Protein AF-A0A369KMP1-F1 (afdb_monomer_lite)

Structure (mmCIF, N/CA/C/O backbone):
data_AF-A0A369KMP1-F1
#
_entry.id   AF-A0A369KMP1-F1
#
loop_
_atom_site.group_PDB
_atom_site.id
_atom_site.type_symbol
_atom_site.label_atom_id
_atom_site.label_alt_id
_atom_site.label_comp_id
_atom_site.label_asym_id
_atom_site.label_entity_id
_atom_site.label_seq_id
_atom_site.pdbx_PDB_ins_code
_atom_site.Cartn_x
_atom_site.Cartn_y
_atom_site.Cartn_z
_atom_site.occupancy
_atom_site.B_iso_or_equiv
_atom_site.auth_seq_id
_atom_site.auth_comp_id
_atom_site.auth_asym_id
_atom_site.auth_atom_id
_atom_site.pdbx_PDB_model_num
ATOM 1 N N . MET A 1 1 ? -2.891 -3.445 -19.161 1.00 53.50 1 MET A N 1
ATOM 2 C CA . MET A 1 1 ? -3.617 -4.015 -18.004 1.00 53.50 1 MET A CA 1
ATOM 3 C C . MET A 1 1 ? -3.301 -3.099 -16.826 1.00 53.50 1 MET A C 1
ATOM 5 O O . MET A 1 1 ? -2.143 -2.736 -16.709 1.00 53.50 1 MET A O 1
ATOM 9 N N . LYS A 1 2 ? -4.278 -2.593 -16.059 1.00 73.56 2 LYS A N 1
ATOM 10 C CA . LYS A 1 2 ? -3.963 -1.735 -14.897 1.00 73.56 2 LYS A CA 1
ATOM 11 C C . LYS A 1 2 ? -3.629 -2.648 -13.722 1.00 73.56 2 LYS A C 1
ATOM 13 O O . LYS A 1 2 ? -4.502 -3.396 -13.295 1.00 73.56 2 LYS A O 1
ATOM 18 N N . HIS A 1 3 ? -2.391 -2.613 -13.246 1.00 92.62 3 HIS A N 1
ATOM 19 C CA . HIS A 1 3 ? -1.996 -3.348 -12.051 1.00 92.62 3 HIS A CA 1
ATOM 20 C C . HIS A 1 3 ? -2.383 -2.530 -10.821 1.00 92.62 3 HIS A C 1
ATOM 22 O O . HIS A 1 3 ? -1.890 -1.418 -10.629 1.00 92.62 3 HIS A O 1
ATOM 28 N N . ILE A 1 4 ? -3.326 -3.050 -10.041 1.00 95.38 4 ILE A N 1
ATOM 29 C CA . ILE A 1 4 ? -3.930 -2.363 -8.900 1.00 95.38 4 ILE A CA 1
ATOM 30 C C . ILE A 1 4 ? -3.685 -3.220 -7.670 1.00 95.38 4 ILE A C 1
ATOM 32 O O . ILE A 1 4 ? -4.101 -4.371 -7.654 1.00 95.38 4 ILE A O 1
ATOM 36 N N . ILE A 1 5 ? -3.051 -2.652 -6.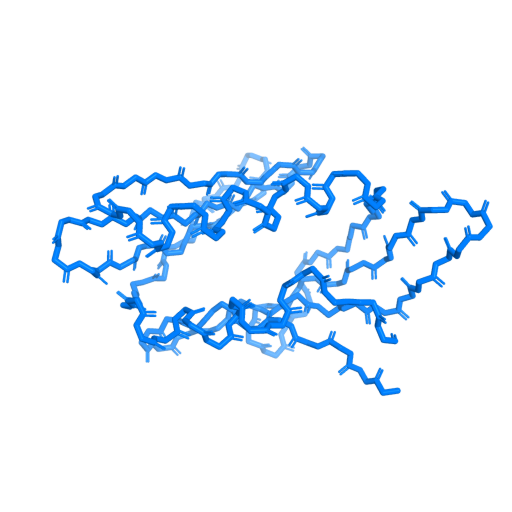650 1.00 96.81 5 ILE A N 1
ATOM 37 C CA . ILE A 1 5 ? -2.788 -3.306 -5.368 1.00 96.81 5 ILE A CA 1
ATOM 38 C C . ILE A 1 5 ? -3.729 -2.671 -4.335 1.00 96.81 5 ILE A C 1
ATOM 40 O O . ILE A 1 5 ? -3.522 -1.509 -3.969 1.00 96.81 5 ILE A O 1
ATOM 44 N N . PRO A 1 6 ? -4.796 -3.371 -3.909 1.00 96.88 6 PRO A N 1
ATOM 45 C CA . PRO A 1 6 ? -5.784 -2.821 -2.993 1.00 96.88 6 PRO A CA 1
ATOM 46 C C . PRO A 1 6 ? -5.410 -3.106 -1.536 1.00 96.88 6 PRO A C 1
ATOM 48 O O . PRO A 1 6 ? -5.339 -4.258 -1.121 1.00 96.88 6 PRO A O 1
ATOM 51 N N . PHE A 1 7 ? -5.235 -2.058 -0.737 1.00 97.50 7 PHE A N 1
ATOM 52 C CA . PHE A 1 7 ? -5.182 -2.133 0.722 1.00 97.50 7 PHE A CA 1
ATOM 53 C C . PHE A 1 7 ? -6.584 -1.842 1.265 1.00 97.50 7 PHE A C 1
ATOM 55 O O . PHE A 1 7 ? -6.988 -0.688 1.440 1.00 97.50 7 PHE A O 1
ATOM 62 N N . THR A 1 8 ? -7.354 -2.913 1.446 1.00 96.94 8 THR A N 1
ATOM 63 C CA . THR A 1 8 ? -8.784 -2.863 1.771 1.00 96.94 8 THR A CA 1
ATOM 64 C C . THR A 1 8 ? -8.988 -2.917 3.282 1.00 96.94 8 THR A C 1
ATOM 66 O O . THR A 1 8 ? -8.570 -3.875 3.927 1.00 96.94 8 THR A O 1
ATOM 69 N N . GLY A 1 9 ? -9.623 -1.899 3.852 1.00 96.25 9 GLY A N 1
ATOM 70 C CA . GLY A 1 9 ? -10.225 -1.930 5.184 1.00 96.25 9 GLY A CA 1
ATOM 71 C C . GLY A 1 9 ? -11.695 -2.342 5.139 1.00 96.25 9 GLY A C 1
ATOM 72 O O . GLY A 1 9 ? -12.231 -2.643 4.076 1.00 96.25 9 GLY A O 1
ATOM 73 N N . TYR A 1 10 ? -12.364 -2.343 6.290 1.00 95.62 10 TYR A N 1
ATOM 74 C CA . TYR A 1 10 ? -13.761 -2.786 6.378 1.00 95.62 10 TYR A CA 1
ATOM 75 C C . TYR A 1 10 ? -14.726 -1.920 5.559 1.00 95.62 10 TYR A C 1
ATOM 77 O O . TYR A 1 10 ? -15.644 -2.444 4.934 1.00 95.62 10 TYR A O 1
ATOM 85 N N . GLU A 1 11 ? -14.512 -0.605 5.552 1.00 94.81 11 GLU A N 1
ATOM 86 C CA . GLU A 1 11 ? -15.392 0.356 4.868 1.00 94.81 11 GLU A CA 1
ATOM 87 C C . GLU A 1 11 ? -14.707 1.048 3.691 1.00 94.81 11 GLU A C 1
ATOM 89 O O . GLU A 1 11 ? -15.363 1.560 2.781 1.00 94.81 11 GLU A O 1
ATOM 94 N N . GLU A 1 12 ? -13.374 1.076 3.695 1.00 95.62 12 GLU A N 1
ATOM 95 C CA . GLU A 1 12 ? -12.613 1.900 2.775 1.00 95.62 12 GLU A CA 1
ATOM 96 C C . GLU A 1 12 ? -11.440 1.182 2.126 1.00 95.62 12 GLU A C 1
ATOM 98 O O . GLU A 1 12 ? -10.934 0.191 2.636 1.00 95.62 12 GLU A O 1
ATOM 103 N N . THR A 1 13 ? -10.993 1.677 0.972 1.00 97.00 13 THR A N 1
ATOM 104 C CA . THR A 1 13 ? -9.840 1.115 0.260 1.00 97.00 13 THR A CA 1
ATOM 105 C C . THR A 1 13 ? -8.866 2.207 -0.145 1.00 97.00 13 THR A C 1
ATOM 107 O O . THR A 1 13 ? -9.249 3.218 -0.745 1.00 97.00 13 THR A O 1
ATOM 110 N N . LEU A 1 14 ? -7.591 1.957 0.146 1.00 97.69 14 LEU A N 1
ATOM 111 C CA . LEU A 1 14 ? -6.469 2.663 -0.447 1.00 97.69 14 LEU A CA 1
ATOM 112 C C . LEU A 1 14 ? -5.859 1.767 -1.528 1.00 97.69 14 LEU A C 1
ATOM 114 O O . LEU A 1 14 ? -5.419 0.662 -1.240 1.00 97.69 14 LEU A O 1
ATOM 118 N N . ALA A 1 15 ? -5.829 2.218 -2.774 1.00 97.44 15 ALA A N 1
ATOM 119 C CA . ALA A 1 15 ? -5.337 1.437 -3.900 1.00 97.44 15 ALA A CA 1
ATOM 120 C C . ALA A 1 15 ? -4.087 2.076 -4.505 1.00 97.44 15 ALA A C 1
ATOM 122 O O . ALA A 1 15 ? -4.047 3.278 -4.772 1.00 97.44 15 ALA A O 1
ATOM 123 N N . TRP A 1 16 ? -3.064 1.261 -4.745 1.00 97.31 16 TRP A N 1
ATOM 124 C CA . TRP A 1 16 ? -1.877 1.664 -5.494 1.00 97.31 16 TRP A CA 1
ATOM 125 C C . TRP A 1 16 ? -2.013 1.177 -6.928 1.00 97.31 16 TRP A C 1
ATOM 127 O O . TRP A 1 16 ? -2.115 -0.020 -7.185 1.00 97.31 16 TRP A O 1
ATOM 137 N N . HIS A 1 17 ? -2.048 2.108 -7.872 1.00 96.56 17 HIS A N 1
ATOM 138 C CA . HIS A 1 17 ? -2.163 1.817 -9.294 1.00 96.56 17 HIS A CA 1
ATOM 139 C C . HIS A 1 17 ? -0.788 1.978 -9.932 1.00 96.56 17 HIS A C 1
ATOM 141 O O . HIS A 1 17 ? -0.320 3.107 -10.075 1.00 96.56 17 HIS A O 1
ATOM 147 N N . ILE A 1 18 ? -0.151 0.881 -10.344 1.00 95.50 18 ILE A N 1
ATOM 148 C CA . ILE A 1 18 ? 1.068 0.962 -11.156 1.00 95.50 18 ILE A CA 1
ATOM 149 C C . ILE A 1 18 ? 0.645 1.369 -12.567 1.00 95.50 18 ILE A C 1
ATOM 151 O O . ILE A 1 18 ? -0.042 0.627 -13.273 1.00 95.50 18 ILE A O 1
ATOM 155 N N . THR A 1 19 ? 1.006 2.588 -12.953 1.00 94.75 19 THR A N 1
ATOM 156 C CA . THR A 1 19 ? 0.611 3.197 -14.228 1.00 94.75 19 THR A CA 1
ATOM 157 C C . THR A 1 19 ? 1.704 3.120 -15.284 1.00 94.75 19 THR A C 1
ATOM 159 O O . THR A 1 19 ? 1.392 3.172 -16.472 1.00 94.75 19 THR A O 1
ATOM 162 N N . GLU A 1 20 ? 2.963 2.956 -14.877 1.00 94.31 20 GLU A N 1
ATOM 163 C CA . GLU A 1 20 ? 4.103 2.802 -15.781 1.00 94.31 20 GLU A CA 1
ATOM 164 C C . GLU A 1 20 ? 5.190 1.939 -15.134 1.00 94.31 20 GLU A C 1
ATOM 166 O O . GLU A 1 20 ? 5.500 2.107 -13.953 1.00 94.31 20 GLU A O 1
ATOM 171 N N . VAL A 1 21 ? 5.798 1.058 -15.932 1.00 94.31 21 VAL A N 1
ATOM 172 C CA . VAL A 1 21 ? 6.972 0.256 -15.569 1.00 94.31 21 VAL A CA 1
ATOM 173 C C . VAL A 1 21 ? 8.083 0.595 -16.559 1.00 94.31 21 VAL A C 1
ATOM 175 O O . VAL A 1 21 ? 8.015 0.217 -17.729 1.00 94.31 21 VAL A O 1
ATOM 178 N N . ASN A 1 22 ? 9.108 1.318 -16.114 1.00 93.75 22 ASN A N 1
ATOM 179 C CA . ASN A 1 22 ? 10.249 1.674 -16.950 1.00 93.75 22 ASN A CA 1
ATOM 180 C C . ASN A 1 22 ? 11.443 0.778 -16.605 1.00 93.75 22 ASN A C 1
ATOM 182 O O . ASN A 1 22 ? 12.155 1.014 -15.630 1.00 93.75 22 ASN A O 1
ATOM 186 N N . GLN A 1 23 ? 11.672 -0.237 -17.441 1.00 92.31 23 GLN A N 1
ATOM 187 C CA . GLN A 1 23 ? 12.764 -1.198 -17.262 1.00 92.31 23 GLN A CA 1
ATOM 188 C C . GLN A 1 23 ? 14.150 -0.586 -17.492 1.00 92.31 23 GLN A C 1
ATOM 190 O O . GLN A 1 23 ? 15.101 -0.982 -16.828 1.00 92.31 23 GLN A O 1
ATOM 195 N N . ALA A 1 24 ? 14.275 0.389 -18.399 1.00 94.44 24 ALA A N 1
ATOM 196 C CA . ALA A 1 24 ? 15.562 1.011 -18.711 1.00 94.44 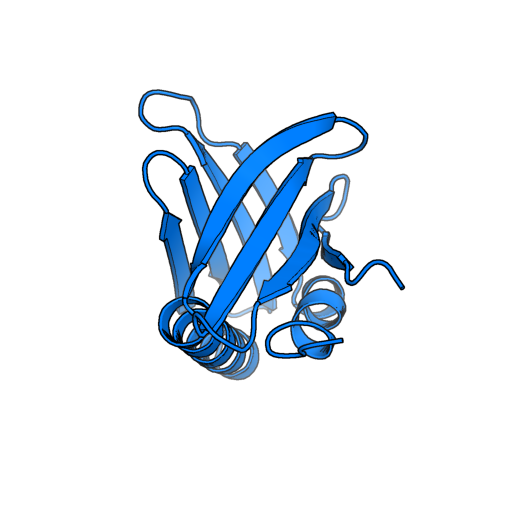24 ALA A CA 1
ATOM 197 C C . ALA A 1 24 ? 16.108 1.813 -17.522 1.00 94.44 24 ALA A C 1
ATOM 199 O O . ALA A 1 24 ? 17.315 1.855 -17.299 1.00 94.44 24 ALA A O 1
ATOM 200 N N . SER A 1 25 ? 15.212 2.437 -16.758 1.00 94.19 25 SER A N 1
ATOM 201 C CA . SER A 1 25 ? 15.557 3.210 -15.563 1.00 94.19 25 SER A CA 1
ATOM 202 C C . SER A 1 25 ? 15.278 2.467 -14.253 1.00 94.19 25 SER A C 1
ATOM 204 O O . SER A 1 25 ? 15.547 3.027 -13.198 1.00 94.19 25 SER A O 1
ATOM 206 N N . ALA A 1 26 ? 14.755 1.236 -14.310 1.00 95.00 26 ALA A N 1
ATOM 207 C CA . ALA A 1 26 ? 14.346 0.426 -13.158 1.00 95.00 26 ALA A CA 1
ATOM 208 C C . ALA A 1 26 ? 13.420 1.173 -12.175 1.00 95.00 26 ALA A C 1
ATOM 210 O O . ALA A 1 26 ? 13.632 1.151 -10.961 1.00 95.00 26 ALA A O 1
ATOM 211 N N . VAL A 1 27 ? 12.395 1.852 -12.707 1.00 95.50 27 VAL A N 1
ATOM 212 C CA . VAL A 1 27 ? 11.426 2.629 -11.914 1.00 95.50 27 VAL A CA 1
ATOM 213 C C . VAL A 1 27 ? 9.972 2.307 -12.253 1.00 95.50 27 VAL A C 1
ATOM 215 O O . VAL A 1 27 ? 9.633 1.929 -13.375 1.00 95.50 27 VAL A O 1
ATOM 218 N N . LEU A 1 28 ? 9.101 2.519 -11.271 1.00 94.94 28 LEU A N 1
ATOM 219 C CA . LEU A 1 28 ? 7.649 2.436 -11.346 1.00 94.94 28 LEU A CA 1
ATOM 220 C C . LEU A 1 28 ? 7.039 3.819 -11.165 1.00 94.94 28 LEU A C 1
ATOM 222 O O . LEU A 1 28 ? 7.472 4.568 -10.290 1.00 94.94 28 LEU A O 1
ATOM 226 N N . LYS A 1 29 ? 5.976 4.125 -11.911 1.00 95.44 29 LYS A N 1
ATOM 227 C CA . LYS A 1 29 ? 5.053 5.209 -11.549 1.00 95.44 29 LYS A CA 1
ATOM 228 C C . LYS A 1 29 ? 3.816 4.610 -10.912 1.00 95.44 29 LYS A C 1
ATOM 230 O O . LYS A 1 29 ? 3.188 3.720 -11.486 1.00 95.44 29 LYS A O 1
ATOM 235 N N . ILE A 1 30 ? 3.478 5.111 -9.732 1.00 95.88 30 ILE A N 1
ATOM 236 C CA . ILE A 1 30 ? 2.347 4.640 -8.944 1.00 95.88 30 ILE A CA 1
ATOM 237 C C . ILE A 1 30 ? 1.445 5.823 -8.623 1.00 95.88 30 ILE A C 1
ATOM 239 O O . ILE A 1 30 ? 1.898 6.846 -8.113 1.00 95.88 30 ILE A O 1
ATOM 243 N N . GLU A 1 31 ? 0.156 5.686 -8.905 1.00 97.06 31 GLU A N 1
ATOM 244 C CA . GLU A 1 31 ? -0.866 6.591 -8.391 1.00 97.06 31 GLU A CA 1
ATOM 245 C C . GLU A 1 31 ? -1.509 5.983 -7.149 1.00 97.06 31 GLU A C 1
ATOM 247 O O . GLU A 1 31 ? -1.902 4.818 -7.163 1.00 97.06 31 GLU A O 1
ATOM 252 N N . VAL A 1 32 ? -1.657 6.778 -6.093 1.00 97.19 32 VAL A N 1
ATOM 253 C CA . VAL A 1 32 ? -2.377 6.364 -4.887 1.00 97.19 32 VAL A CA 1
ATOM 254 C C . VAL A 1 32 ? -3.785 6.929 -4.952 1.00 97.19 32 VAL A C 1
ATOM 256 O O . VAL A 1 32 ? -3.985 8.142 -5.094 1.00 97.19 32 VAL A O 1
ATOM 259 N N . TRP A 1 33 ? -4.755 6.035 -4.845 1.00 97.75 33 TRP A N 1
ATOM 260 C CA . TRP A 1 33 ? -6.174 6.331 -4.884 1.00 97.75 33 TRP A CA 1
ATOM 261 C C . TRP A 1 33 ? -6.799 5.972 -3.546 1.00 97.75 33 TRP A C 1
ATOM 263 O O . TRP A 1 33 ? -6.618 4.866 -3.047 1.00 97.75 33 TRP A O 1
ATOM 273 N N . HIS A 1 34 ? -7.550 6.901 -2.970 1.00 96.56 34 HIS A N 1
ATOM 274 C CA . HIS A 1 34 ? -8.427 6.627 -1.840 1.00 96.56 34 HIS A CA 1
ATOM 275 C C . HIS A 1 34 ? -9.855 6.717 -2.356 1.00 96.56 34 HIS A C 1
ATOM 277 O O . HIS A 1 34 ? -10.284 7.771 -2.839 1.00 96.56 34 HIS A O 1
ATOM 283 N N . GLN A 1 35 ? -10.565 5.588 -2.339 1.00 93.00 35 GLN A N 1
ATOM 284 C CA . GLN A 1 35 ? -11.872 5.469 -2.988 1.00 93.00 35 GLN A CA 1
ATOM 285 C C . GLN A 1 35 ? -11.807 5.899 -4.470 1.00 93.00 35 GLN A C 1
ATOM 287 O O . GLN A 1 35 ? -10.939 5.467 -5.227 1.00 93.00 35 GLN A O 1
ATOM 292 N N . ALA A 1 36 ? -12.712 6.780 -4.898 1.00 91.94 36 ALA A N 1
ATOM 293 C CA . ALA A 1 36 ? -12.777 7.306 -6.257 1.00 91.94 36 ALA A CA 1
ATOM 294 C C . ALA A 1 36 ? -11.851 8.514 -6.508 1.00 91.94 36 ALA A C 1
ATOM 296 O O . ALA A 1 36 ? -11.937 9.135 -7.569 1.00 91.94 36 ALA A O 1
ATOM 297 N N . LYS A 1 37 ? -10.986 8.887 -5.553 1.00 96.19 37 LYS A N 1
ATOM 298 C CA . LYS A 1 37 ? -10.139 10.082 -5.644 1.00 96.19 37 LYS A CA 1
ATOM 299 C C . LYS A 1 37 ? -8.659 9.709 -5.698 1.00 96.19 37 LYS A C 1
ATOM 301 O O . LYS A 1 37 ? -8.129 9.084 -4.783 1.00 96.19 37 LYS A O 1
ATOM 306 N N . LYS A 1 38 ? -7.961 10.175 -6.738 1.00 96.69 38 LYS A N 1
ATOM 307 C CA . LYS A 1 38 ? -6.494 10.190 -6.765 1.00 96.69 38 LYS A CA 1
ATOM 308 C C . LYS A 1 38 ? -5.997 11.189 -5.726 1.00 96.69 38 LYS A C 1
ATOM 310 O O . LYS A 1 38 ? -6.327 12.372 -5.815 1.00 96.69 38 LYS A O 1
ATOM 315 N N . ILE A 1 39 ? -5.209 10.717 -4.768 1.00 95.88 39 ILE A N 1
ATOM 316 C CA . ILE A 1 39 ? -4.662 11.548 -3.690 1.00 95.88 39 ILE A CA 1
ATOM 317 C C . ILE A 1 39 ? -3.161 11.794 -3.848 1.00 95.88 39 ILE A C 1
ATOM 319 O O . ILE A 1 39 ? -2.676 12.832 -3.418 1.00 95.88 39 ILE A O 1
ATOM 323 N N . HIS A 1 40 ? -2.425 10.888 -4.499 1.00 95.94 40 HIS A N 1
ATOM 324 C CA . HIS A 1 40 ? -0.981 11.026 -4.676 1.00 95.94 40 HIS A CA 1
ATOM 325 C C . HIS A 1 40 ? -0.486 10.403 -5.981 1.00 95.94 40 HIS A C 1
ATOM 327 O O . HIS A 1 40 ? -1.165 9.588 -6.612 1.00 95.94 40 HIS A O 1
ATOM 333 N N . GLN A 1 41 ? 0.734 10.764 -6.364 1.00 96.06 41 GLN A N 1
ATOM 334 C CA . GLN A 1 41 ? 1.503 10.079 -7.389 1.00 96.06 41 GLN A CA 1
ATOM 335 C C . GLN A 1 41 ? 2.969 10.053 -6.974 1.00 96.06 41 GLN A C 1
ATOM 337 O O . GLN A 1 41 ? 3.536 11.095 -6.658 1.00 96.06 41 GLN A O 1
ATOM 342 N N . MET A 1 42 ? 3.578 8.876 -7.046 1.00 95.62 42 MET A N 1
ATOM 343 C CA . MET A 1 42 ? 4.970 8.644 -6.683 1.00 95.62 42 MET A CA 1
ATOM 344 C C . MET A 1 42 ? 5.709 7.904 -7.794 1.00 95.62 42 MET A C 1
ATOM 346 O O . MET A 1 42 ? 5.114 7.170 -8.586 1.00 95.62 42 MET A O 1
ATOM 350 N N . THR A 1 43 ? 7.019 8.127 -7.861 1.00 95.75 43 THR A N 1
ATOM 351 C CA . THR A 1 43 ? 7.934 7.345 -8.698 1.00 95.75 43 THR A CA 1
ATOM 352 C C . THR A 1 43 ? 8.886 6.608 -7.776 1.00 95.75 43 THR A C 1
ATOM 354 O O . THR A 1 43 ? 9.525 7.253 -6.948 1.00 95.75 43 THR A O 1
ATOM 357 N N . LEU A 1 44 ? 8.946 5.285 -7.900 1.00 95.12 44 LEU A N 1
ATOM 358 C CA . LEU A 1 44 ? 9.742 4.410 -7.039 1.00 95.12 44 LEU A CA 1
ATOM 359 C C . LEU A 1 44 ? 10.767 3.660 -7.869 1.00 95.12 44 LEU A C 1
ATOM 361 O O . LEU A 1 44 ? 10.452 3.231 -8.976 1.00 95.12 44 LEU A O 1
ATOM 365 N N . SER A 1 45 ? 11.959 3.445 -7.331 1.00 95.88 45 SER A N 1
ATOM 366 C CA . SER A 1 45 ? 12.859 2.431 -7.879 1.00 95.88 45 SER A CA 1
ATOM 367 C C . SER A 1 45 ? 12.304 1.021 -7.646 1.00 95.88 45 SER A C 1
ATOM 369 O O . SER A 1 45 ? 11.514 0.788 -6.725 1.00 95.88 45 SER A O 1
ATOM 371 N N . PHE A 1 46 ? 12.729 0.057 -8.468 1.00 95.50 46 PHE A N 1
ATOM 372 C CA . PHE A 1 46 ? 12.413 -1.356 -8.236 1.00 95.50 46 PHE A CA 1
ATOM 373 C C . PHE A 1 46 ? 12.923 -1.817 -6.867 1.00 95.50 46 PHE A C 1
ATOM 375 O O . PHE A 1 46 ? 12.194 -2.506 -6.169 1.00 95.50 46 PHE A O 1
ATOM 382 N N . GLU A 1 47 ? 14.103 -1.354 -6.443 1.00 95.81 47 GLU A N 1
ATOM 383 C CA . GLU A 1 47 ? 14.681 -1.676 -5.133 1.00 95.81 47 GLU A CA 1
ATOM 384 C C . GLU A 1 47 ? 13.794 -1.209 -3.968 1.00 95.81 47 GLU A C 1
ATOM 386 O O . GLU A 1 47 ? 13.521 -1.980 -3.048 1.00 95.81 47 GLU A O 1
ATOM 391 N N . GLU A 1 48 ? 13.309 0.037 -3.998 1.00 95.62 48 GLU A N 1
ATOM 392 C CA . GLU A 1 48 ? 12.423 0.561 -2.951 1.00 95.62 48 GLU A CA 1
ATOM 393 C C . GLU A 1 48 ? 11.103 -0.208 -2.882 1.00 95.62 48 GLU A C 1
ATOM 395 O O . GLU A 1 48 ? 10.613 -0.502 -1.789 1.00 95.62 48 GLU A O 1
ATOM 400 N N . TYR A 1 49 ? 10.542 -0.536 -4.047 1.00 95.75 49 TYR A N 1
ATOM 401 C CA . TYR A 1 49 ? 9.306 -1.298 -4.149 1.00 95.75 49 TYR A CA 1
ATOM 402 C C . TYR A 1 49 ? 9.476 -2.740 -3.656 1.00 95.75 49 TYR A C 1
ATOM 404 O O . TYR A 1 49 ? 8.676 -3.204 -2.844 1.00 95.75 49 TYR A O 1
ATOM 412 N N . ASP A 1 50 ? 10.540 -3.425 -4.078 1.00 96.12 50 ASP A N 1
ATOM 413 C CA . ASP A 1 50 ? 10.840 -4.803 -3.682 1.00 96.12 50 ASP A CA 1
ATOM 414 C C . ASP A 1 50 ? 11.157 -4.918 -2.194 1.00 96.12 50 ASP A C 1
ATOM 416 O O . ASP A 1 50 ? 10.698 -5.856 -1.535 1.00 96.12 50 ASP A O 1
ATOM 420 N N . ARG A 1 51 ? 11.890 -3.946 -1.633 1.00 96.38 51 ARG A N 1
ATOM 421 C CA . ARG A 1 51 ? 12.148 -3.886 -0.190 1.00 96.38 51 ARG A CA 1
ATOM 422 C C . ARG A 1 51 ? 10.837 -3.820 0.585 1.00 96.38 51 ARG A C 1
ATOM 424 O O . ARG A 1 51 ? 10.615 -4.646 1.468 1.00 96.38 51 ARG A O 1
ATOM 431 N N . PHE A 1 52 ? 9.951 -2.894 0.216 1.00 96.94 52 PHE A N 1
ATOM 432 C CA . PHE A 1 52 ? 8.645 -2.775 0.858 1.00 96.94 52 PHE A CA 1
ATOM 433 C C . PHE A 1 52 ? 7.801 -4.046 0.680 1.00 96.94 52 PHE A C 1
ATOM 435 O O . PHE A 1 52 ? 7.215 -4.533 1.644 1.00 96.94 52 PHE A O 1
ATOM 442 N N . ALA A 1 53 ? 7.771 -4.629 -0.523 1.00 96.56 53 ALA A N 1
ATOM 443 C CA . ALA A 1 53 ? 7.047 -5.870 -0.792 1.00 96.56 53 ALA A CA 1
ATOM 444 C C . ALA A 1 53 ? 7.544 -7.033 0.086 1.00 96.56 53 ALA A C 1
ATOM 446 O O . ALA A 1 53 ? 6.741 -7.815 0.602 1.00 96.56 53 ALA A O 1
ATOM 447 N N . GLY A 1 54 ? 8.861 -7.141 0.280 1.00 96.69 54 GLY A N 1
ATOM 448 C CA . GLY A 1 54 ? 9.481 -8.134 1.152 1.00 96.69 54 GLY A CA 1
ATOM 449 C C . GLY A 1 54 ? 9.141 -7.925 2.628 1.00 96.69 54 GLY A C 1
ATOM 450 O O . GLY A 1 54 ? 8.732 -8.868 3.304 1.00 96.69 54 GLY A O 1
ATOM 451 N N . GLU A 1 55 ? 9.258 -6.694 3.127 1.00 96.50 55 GLU A N 1
ATOM 452 C CA . GLU A 1 55 ? 8.903 -6.343 4.509 1.00 96.50 55 GLU A CA 1
ATOM 453 C C . GLU A 1 55 ? 7.420 -6.582 4.793 1.00 96.50 55 GLU A C 1
ATOM 455 O O . GLU A 1 55 ? 7.071 -7.194 5.804 1.00 96.50 55 GLU A O 1
ATOM 460 N N . PHE A 1 56 ? 6.552 -6.186 3.862 1.00 96.25 56 PHE A N 1
ATOM 461 C CA . PHE A 1 56 ? 5.121 -6.429 3.950 1.00 96.25 56 PHE A CA 1
ATOM 462 C C . PHE A 1 56 ? 4.811 -7.930 4.026 1.00 96.25 56 PHE A C 1
ATOM 464 O O . PHE A 1 56 ? 4.083 -8.344 4.931 1.00 96.25 56 PHE A O 1
ATOM 471 N N . ARG A 1 57 ? 5.425 -8.768 3.178 1.00 95.50 57 ARG A N 1
ATOM 472 C CA . ARG A 1 57 ? 5.286 -10.234 3.273 1.00 95.50 57 ARG A CA 1
ATOM 473 C C . ARG A 1 57 ? 5.710 -10.770 4.638 1.00 95.50 57 ARG A C 1
ATOM 475 O O . ARG A 1 57 ? 4.956 -11.515 5.258 1.00 95.50 57 ARG A O 1
ATOM 482 N N . MET A 1 58 ? 6.866 -10.344 5.145 1.00 94.62 58 MET A N 1
ATOM 483 C CA . MET A 1 58 ? 7.356 -10.802 6.448 1.00 94.62 58 MET A CA 1
ATOM 484 C C . MET A 1 58 ? 6.419 -10.428 7.599 1.00 94.62 58 MET A C 1
ATOM 486 O O . MET A 1 58 ? 6.165 -11.262 8.466 1.00 94.62 58 MET A O 1
ATOM 490 N N . VAL A 1 59 ? 5.921 -9.189 7.633 1.00 94.44 59 VAL A N 1
ATOM 491 C CA . VAL A 1 59 ? 5.020 -8.728 8.701 1.00 94.44 59 VAL A CA 1
ATOM 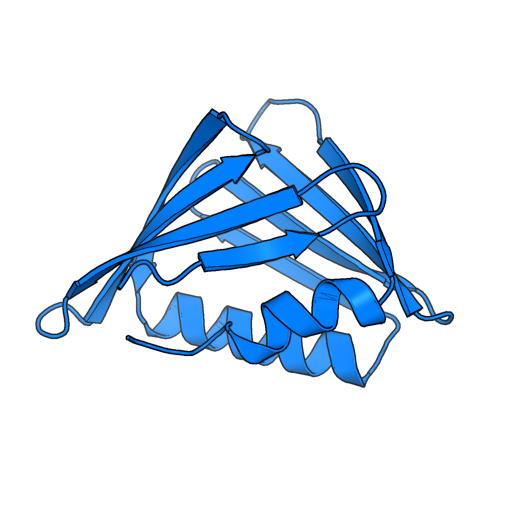492 C C . VAL A 1 59 ? 3.672 -9.439 8.616 1.00 94.44 59 VAL A C 1
ATOM 494 O O . VAL A 1 59 ? 3.158 -9.891 9.640 1.00 94.44 59 VAL A O 1
ATOM 497 N N . HIS A 1 60 ? 3.139 -9.603 7.404 1.00 92.88 60 HIS A N 1
ATOM 498 C CA . HIS A 1 60 ? 1.873 -10.289 7.176 1.00 92.88 60 HIS A CA 1
ATOM 499 C C . HIS A 1 60 ? 1.901 -11.752 7.639 1.00 92.88 60 HIS A C 1
ATOM 501 O O . HIS A 1 60 ? 0.906 -12.248 8.154 1.00 92.88 60 HIS A O 1
ATOM 507 N N . GLU A 1 61 ? 3.026 -12.451 7.482 1.00 91.19 61 GLU A N 1
ATOM 508 C CA . GLU A 1 61 ? 3.161 -13.854 7.898 1.00 91.19 61 GLU A CA 1
ATOM 509 C C . GLU A 1 61 ? 3.463 -14.028 9.396 1.00 91.19 61 GLU A C 1
ATOM 511 O O . GLU A 1 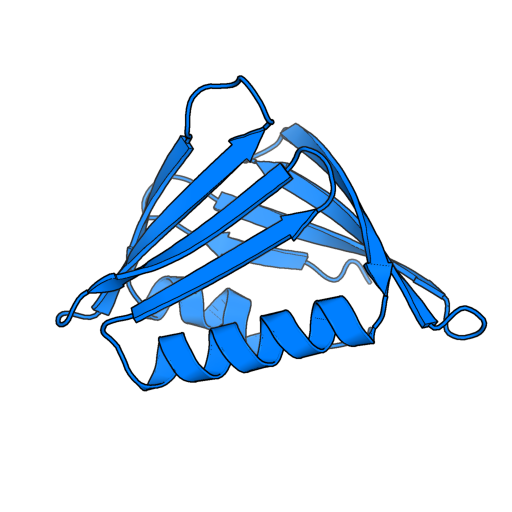61 ? 3.136 -15.068 9.967 1.00 91.19 61 GLU A O 1
ATOM 516 N N . ARG A 1 62 ? 4.116 -13.047 10.037 1.00 89.31 62 ARG A N 1
ATOM 517 C CA . ARG A 1 62 ? 4.698 -13.210 11.384 1.00 89.31 62 ARG A CA 1
ATOM 518 C C . ARG A 1 62 ? 3.944 -12.548 12.531 1.00 89.31 62 ARG A C 1
ATOM 520 O O . ARG A 1 62 ? 4.377 -12.773 13.655 1.00 89.31 62 ARG A O 1
ATOM 527 N N . PHE A 1 63 ? 2.941 -11.710 12.251 1.00 83.06 63 PHE A N 1
ATOM 528 C CA . PHE A 1 63 ? 2.221 -10.827 13.188 1.00 83.06 63 PHE A CA 1
ATOM 529 C C . PHE A 1 63 ? 2.339 -11.177 14.699 1.00 83.06 63 PHE A C 1
ATOM 531 O O . PHE A 1 63 ? 2.185 -12.330 15.108 1.00 83.06 63 PHE A O 1
ATOM 538 N N . PRO A 1 64 ? 2.576 -10.187 15.583 1.00 92.88 64 PRO A N 1
ATOM 539 C CA . PRO A 1 64 ? 2.376 -8.753 15.383 1.00 92.88 64 PRO A CA 1
ATOM 540 C C . PRO A 1 64 ? 3.603 -8.053 14.784 1.00 92.88 64 PRO A C 1
ATOM 542 O O . PRO A 1 64 ? 4.731 -8.530 14.901 1.00 92.88 64 PRO A O 1
ATOM 545 N N . GLY A 1 65 ? 3.390 -6.882 14.195 1.00 95.69 65 GLY A N 1
ATOM 546 C CA . GLY A 1 65 ? 4.457 -6.045 13.648 1.00 95.69 65 GLY A CA 1
ATOM 547 C C . GLY A 1 65 ? 3.903 -4.922 12.784 1.00 95.69 65 GLY A C 1
ATOM 548 O O . GLY A 1 65 ? 2.706 -4.885 12.517 1.00 95.69 65 GLY A O 1
ATOM 549 N N . SER A 1 66 ? 4.762 -4.017 12.325 1.00 96.81 66 SER A N 1
ATOM 550 C CA . SER A 1 66 ? 4.375 -3.028 11.323 1.00 96.81 66 SER A CA 1
ATOM 551 C C . SER A 1 66 ? 5.389 -2.934 10.196 1.00 96.81 66 SER A C 1
ATOM 553 O O . SER A 1 66 ? 6.564 -3.268 10.359 1.00 96.81 66 SER A O 1
ATOM 555 N N . VAL A 1 67 ? 4.903 -2.515 9.033 1.00 96.81 67 VAL A N 1
ATOM 556 C CA . VAL A 1 67 ? 5.729 -2.128 7.892 1.00 96.81 67 VAL A CA 1
ATOM 557 C C . VAL A 1 67 ? 5.328 -0.724 7.478 1.00 96.81 67 VAL A C 1
ATOM 559 O O . VAL A 1 67 ? 4.142 -0.436 7.307 1.00 96.81 67 VAL A O 1
ATOM 562 N N . SER A 1 68 ? 6.318 0.144 7.308 1.00 96.31 68 SER A N 1
ATOM 563 C CA . SER A 1 68 ? 6.106 1.524 6.893 1.00 96.31 68 SER A CA 1
ATOM 564 C C . S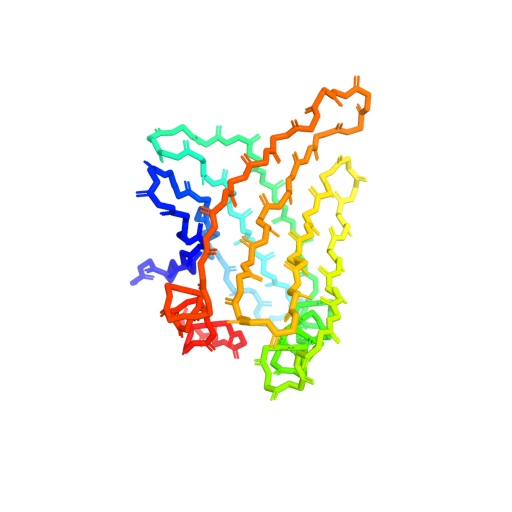ER A 1 68 ? 6.754 1.767 5.542 1.00 96.31 68 SER A C 1
ATOM 566 O O . SER A 1 68 ? 7.871 1.340 5.265 1.00 96.31 68 SER A O 1
ATOM 568 N N . PHE A 1 69 ? 6.065 2.535 4.720 1.00 96.19 69 PHE A N 1
ATOM 569 C CA . PHE A 1 69 ? 6.549 3.054 3.467 1.00 96.19 69 PHE A CA 1
ATOM 570 C C . PHE A 1 69 ? 6.511 4.577 3.509 1.00 96.19 69 PHE A C 1
ATOM 572 O O . PHE A 1 69 ? 5.505 5.183 3.881 1.00 96.19 69 PHE A O 1
ATOM 579 N N . LYS A 1 70 ? 7.612 5.208 3.107 1.00 94.25 70 LYS A N 1
ATOM 580 C CA . LYS A 1 70 ? 7.716 6.662 3.029 1.00 94.25 70 LYS A CA 1
ATOM 581 C C . LYS A 1 70 ? 8.268 7.058 1.671 1.00 94.25 70 LYS A C 1
ATOM 583 O O . LYS A 1 70 ? 9.371 6.654 1.314 1.00 94.25 70 LYS A O 1
ATOM 588 N N . ASN A 1 71 ? 7.531 7.901 0.958 1.00 92.56 71 ASN A N 1
ATOM 589 C CA . ASN A 1 71 ? 7.993 8.535 -0.268 1.00 92.56 71 ASN A CA 1
ATOM 590 C C . ASN A 1 71 ? 7.710 10.033 -0.203 1.00 92.56 71 ASN A C 1
ATOM 592 O O . ASN A 1 71 ? 6.554 10.444 -0.172 1.00 92.56 71 ASN A O 1
ATOM 596 N N . SER A 1 72 ? 8.766 10.847 -0.207 1.00 86.62 72 SER A N 1
ATOM 597 C CA . SER A 1 72 ? 8.654 12.307 -0.127 1.00 86.62 72 SER A CA 1
ATOM 598 C C . SER A 1 72 ? 7.767 12.747 1.055 1.00 86.62 72 SER A C 1
ATOM 600 O O . SER A 1 72 ? 8.164 12.592 2.214 1.00 86.62 72 SER A O 1
ATOM 602 N N . GLU A 1 73 ? 6.571 13.262 0.765 1.00 90.94 73 GLU A N 1
ATOM 603 C CA . GLU A 1 73 ? 5.584 13.741 1.735 1.00 90.94 73 GLU A CA 1
ATOM 604 C C . GLU A 1 73 ? 4.564 12.670 2.135 1.00 90.94 73 GLU A C 1
ATOM 606 O O . GLU A 1 73 ? 3.880 12.849 3.134 1.00 90.94 73 GLU A O 1
ATOM 611 N N . PHE A 1 74 ? 4.458 11.564 1.397 1.00 95.38 74 PHE A N 1
ATOM 612 C CA . PHE A 1 74 ? 3.494 10.502 1.659 1.00 95.38 74 PHE A CA 1
ATOM 613 C C . PHE A 1 74 ? 4.075 9.443 2.603 1.00 95.38 74 PHE A C 1
ATOM 615 O O . PHE A 1 74 ? 5.161 8.899 2.373 1.00 95.38 74 PHE A O 1
ATOM 622 N N . VAL A 1 75 ? 3.327 9.134 3.659 1.00 96.25 75 VAL A N 1
ATOM 623 C CA . VAL A 1 75 ? 3.617 8.056 4.609 1.00 96.25 75 VAL A CA 1
ATOM 624 C C . VAL A 1 75 ? 2.466 7.062 4.570 1.00 96.25 75 VAL A C 1
ATOM 626 O O . VAL A 1 75 ? 1.306 7.462 4.601 1.00 96.25 75 VAL A O 1
ATOM 629 N N . PHE A 1 76 ? 2.797 5.777 4.520 1.00 97.44 76 PHE A N 1
ATOM 630 C CA . PHE A 1 76 ? 1.867 4.655 4.550 1.00 97.44 76 PHE A CA 1
ATOM 631 C C . PHE A 1 76 ? 2.376 3.604 5.536 1.00 97.44 76 PHE A C 1
ATOM 633 O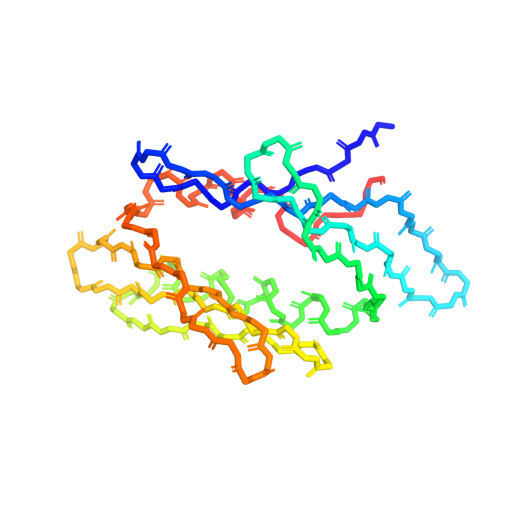 O . PHE A 1 76 ? 3.558 3.279 5.518 1.00 97.44 76 PHE A O 1
ATOM 640 N N . GLU A 1 77 ? 1.520 3.059 6.389 1.00 97.62 77 GLU A N 1
ATOM 641 C CA . GLU A 1 77 ? 1.891 2.031 7.358 1.00 97.62 77 GLU A CA 1
ATOM 642 C C . GLU A 1 77 ? 0.817 0.945 7.436 1.00 97.62 77 GLU A C 1
ATOM 644 O O . GLU A 1 77 ? -0.379 1.219 7.368 1.00 97.62 77 GLU A O 1
ATOM 649 N N . LEU A 1 78 ? 1.254 -0.303 7.574 1.00 97.69 78 LEU A N 1
ATOM 650 C CA . LEU A 1 78 ? 0.397 -1.433 7.910 1.00 97.69 78 LEU A CA 1
ATOM 651 C C . LEU A 1 78 ? 0.815 -1.947 9.280 1.00 97.69 78 LEU A C 1
ATOM 653 O O . LEU A 1 78 ? 1.951 -2.391 9.440 1.00 97.69 78 LEU A O 1
ATOM 657 N N . ILE A 1 79 ? -0.097 -1.912 10.247 1.00 97.62 79 ILE A N 1
ATOM 658 C CA . ILE A 1 79 ? 0.162 -2.307 11.635 1.00 97.62 79 ILE A CA 1
ATOM 659 C C . ILE A 1 79 ? -0.690 -3.528 11.960 1.00 97.62 79 ILE A C 1
ATOM 661 O O . ILE A 1 79 ? -1.912 -3.444 11.950 1.00 97.62 79 ILE A O 1
ATOM 665 N N . TYR A 1 80 ? -0.044 -4.649 12.260 1.00 97.00 80 TYR A N 1
ATOM 666 C CA . TYR A 1 80 ? -0.665 -5.927 12.589 1.00 97.00 80 TYR A CA 1
ATOM 667 C C . TYR A 1 80 ? -0.612 -6.170 14.090 1.00 97.00 80 TYR A C 1
ATOM 669 O O . TYR A 1 80 ? 0.463 -6.121 14.702 1.00 97.00 80 TYR A O 1
ATOM 677 N N . ASP A 1 81 ? -1.753 -6.513 14.673 1.00 95.19 81 ASP A N 1
ATOM 678 C CA . ASP A 1 81 ? -1.807 -7.011 16.040 1.00 95.19 81 ASP A CA 1
ATOM 679 C C . ASP A 1 81 ? -1.642 -8.542 16.108 1.00 95.19 81 ASP A C 1
ATOM 681 O O . ASP A 1 81 ? -1.414 -9.225 15.111 1.00 95.19 81 ASP A O 1
ATOM 685 N N . ARG A 1 82 ? -1.720 -9.104 17.320 1.00 93.56 82 ARG A N 1
ATOM 686 C CA . ARG A 1 82 ? -1.560 -10.553 17.545 1.00 93.56 82 ARG A CA 1
ATOM 687 C C . ARG A 1 82 ? -2.753 -11.390 17.077 1.00 93.56 82 ARG A C 1
ATOM 689 O O . ARG A 1 82 ? -2.634 -12.610 17.031 1.00 93.56 82 ARG A O 1
ATOM 696 N N . LEU A 1 83 ? -3.895 -10.762 16.820 1.00 93.50 83 LEU A N 1
ATOM 697 C CA . LEU A 1 83 ? -5.147 -11.411 16.437 1.00 93.50 83 LEU A CA 1
ATOM 698 C C . LEU A 1 83 ? -5.382 -11.350 14.922 1.00 93.50 83 LEU A C 1
ATOM 700 O O . LEU A 1 83 ? -6.385 -11.874 14.443 1.00 93.50 83 LEU A O 1
ATOM 704 N N . GLY A 1 84 ? -4.459 -10.741 14.174 1.00 91.56 84 GLY A N 1
ATOM 705 C CA . GLY A 1 84 ? -4.584 -10.552 12.734 1.00 91.56 84 GLY A CA 1
ATOM 706 C C . GLY A 1 84 ? -5.448 -9.348 12.359 1.00 91.56 84 GLY A C 1
ATOM 707 O O . GLY A 1 84 ? -5.808 -9.217 11.190 1.00 91.56 84 GLY A O 1
ATOM 708 N N . HIS A 1 85 ? -5.776 -8.456 13.302 1.00 96.31 85 HIS A N 1
ATOM 709 C CA . HIS A 1 85 ? -6.320 -7.147 12.955 1.00 96.31 85 HIS A CA 1
ATOM 710 C C . HIS A 1 85 ? -5.215 -6.278 12.372 1.00 96.31 85 HIS A C 1
ATOM 712 O O . HIS A 1 85 ? -4.070 -6.305 12.831 1.00 96.31 85 HIS A O 1
ATOM 718 N N . VAL A 1 86 ? -5.578 -5.495 11.360 1.00 97.44 86 VAL A N 1
ATOM 719 C CA . VAL A 1 86 ? -4.647 -4.619 10.658 1.00 97.44 86 VAL A CA 1
ATOM 720 C C . VAL A 1 86 ? -5.169 -3.194 10.692 1.00 97.44 86 VAL A C 1
ATOM 722 O O . VAL A 1 86 ? -6.335 -2.947 10.400 1.00 97.44 86 VAL A O 1
ATOM 725 N N . GLN A 1 87 ? -4.312 -2.239 11.026 1.00 97.75 87 GLN A N 1
ATOM 726 C CA . GLN A 1 87 ? -4.567 -0.824 10.779 1.00 97.75 87 GLN A CA 1
ATOM 727 C C . GLN A 1 87 ? -3.778 -0.410 9.545 1.00 97.75 87 GLN A C 1
ATOM 729 O O . GLN A 1 87 ? -2.555 -0.539 9.514 1.00 97.75 87 GLN A O 1
ATOM 734 N N . ILE A 1 88 ? -4.489 0.056 8.521 1.00 97.94 88 ILE A N 1
ATOM 735 C CA . ILE A 1 88 ? -3.884 0.709 7.366 1.00 97.94 88 ILE A CA 1
ATOM 736 C C . ILE A 1 88 ? -3.870 2.201 7.671 1.00 97.94 88 ILE A C 1
ATOM 738 O O . ILE A 1 88 ? -4.923 2.827 7.800 1.00 97.94 88 ILE A O 1
ATOM 742 N N . GLU A 1 89 ? -2.687 2.776 7.776 1.00 97.69 89 GLU A N 1
ATOM 743 C CA . GLU A 1 89 ? -2.515 4.187 8.072 1.00 97.69 89 GLU A CA 1
ATOM 744 C C . GLU A 1 89 ? -1.861 4.904 6.899 1.00 97.69 89 GLU A C 1
ATOM 746 O O . GLU A 1 89 ? -0.951 4.373 6.264 1.00 97.69 89 GLU A O 1
ATOM 751 N N . TRP A 1 90 ? -2.297 6.128 6.611 1.00 97.25 90 TRP A N 1
ATOM 752 C CA . TRP A 1 90 ? -1.587 6.990 5.672 1.00 97.25 90 TRP A CA 1
ATOM 753 C C . TRP A 1 90 ? -1.782 8.475 5.974 1.00 97.25 90 TRP A C 1
ATOM 755 O O . TRP A 1 90 ? -2.781 8.883 6.569 1.00 97.25 90 TRP A O 1
ATOM 765 N N . CYS A 1 91 ? -0.815 9.296 5.574 1.00 96.69 91 CYS A N 1
ATOM 766 C CA . CYS A 1 91 ? -0.910 10.752 5.638 1.00 96.69 91 CYS A CA 1
ATOM 767 C C . CYS A 1 91 ? 0.049 11.432 4.658 1.00 96.69 91 CYS A C 1
ATOM 769 O O . CYS A 1 91 ? 0.992 10.815 4.152 1.00 96.69 91 CYS A O 1
ATOM 771 N N . PHE A 1 92 ? -0.179 12.726 4.442 1.00 95.00 92 PHE A N 1
ATOM 772 C CA . PHE A 1 92 ? 0.820 13.632 3.886 1.00 95.00 92 PHE A CA 1
ATOM 773 C C . PHE A 1 92 ? 1.532 14.398 5.005 1.00 95.00 92 PHE A C 1
ATOM 775 O O . PHE A 1 92 ? 0.991 14.587 6.098 1.00 95.00 92 PHE A O 1
ATOM 782 N N . ALA A 1 93 ? 2.761 14.840 4.751 1.00 87.81 93 ALA A N 1
ATOM 783 C CA . ALA A 1 93 ? 3.550 15.607 5.702 1.00 87.81 93 ALA A CA 1
ATOM 784 C C . ALA A 1 93 ? 2.799 16.877 6.140 1.00 87.81 93 ALA A C 1
ATOM 786 O O . ALA A 1 93 ? 2.478 17.737 5.327 1.00 87.81 93 ALA A O 1
ATOM 787 N N . GLY A 1 94 ? 2.535 16.996 7.444 1.00 84.44 94 GLY A N 1
ATOM 788 C CA . GLY A 1 94 ? 1.786 18.122 8.012 1.00 84.44 94 GLY A CA 1
ATOM 789 C C . GLY A 1 94 ? 0.262 17.968 7.976 1.00 84.44 94 GLY A C 1
ATOM 790 O O . GLY A 1 94 ? -0.432 18.839 8.497 1.00 84.44 94 GLY A O 1
ATOM 791 N N . GLU A 1 95 ? -0.264 16.868 7.431 1.00 92.44 95 GLU A N 1
ATOM 792 C CA . GLU A 1 95 ? -1.694 16.553 7.433 1.00 92.44 95 GLU A CA 1
ATOM 793 C C . GLU A 1 95 ? -2.077 15.547 8.527 1.00 92.44 95 GLU A C 1
ATOM 795 O O . GLU A 1 95 ? -1.239 14.878 9.139 1.00 92.44 95 GLU A O 1
ATOM 800 N N . SER A 1 96 ? -3.384 15.453 8.787 1.00 91.31 96 SER A N 1
ATOM 801 C CA . SER A 1 96 ? -3.936 14.476 9.727 1.00 91.31 96 SER A CA 1
ATOM 802 C C . SER A 1 96 ? -3.859 13.061 9.156 1.00 91.31 96 SER A C 1
ATOM 804 O O . SER A 1 96 ? -3.989 12.843 7.953 1.00 91.31 96 SER A O 1
ATOM 806 N N . LYS A 1 97 ? -3.656 12.086 10.043 1.00 94.88 97 LYS A N 1
ATOM 807 C CA . LYS A 1 97 ? -3.561 10.675 9.678 1.00 94.88 97 LYS A CA 1
ATOM 808 C C . LYS A 1 97 ? -4.938 10.090 9.373 1.00 94.88 97 LYS A C 1
ATOM 810 O O . LYS A 1 97 ? -5.858 10.223 10.177 1.00 94.88 97 LYS A O 1
ATOM 815 N N . HIS A 1 98 ? -5.040 9.394 8.248 1.00 96.56 98 HIS A N 1
ATOM 816 C CA . HIS A 1 98 ? -6.159 8.520 7.927 1.00 96.56 98 HIS A CA 1
ATOM 817 C C . HIS A 1 98 ? -5.865 7.116 8.449 1.00 96.56 98 HIS A C 1
ATOM 819 O O . HIS A 1 98 ? -4.768 6.599 8.242 1.00 96.56 98 HIS A O 1
ATOM 825 N N . VAL A 1 99 ? -6.842 6.507 9.122 1.00 97.25 99 VAL A N 1
ATOM 826 C CA . VAL A 1 99 ? -6.727 5.166 9.707 1.00 97.25 99 VAL A CA 1
ATOM 827 C C . VAL A 1 99 ? -7.903 4.331 9.227 1.00 97.25 99 VAL A C 1
ATOM 829 O O . VAL A 1 99 ? -9.054 4.676 9.485 1.00 97.25 99 VAL A O 1
ATOM 832 N N . LEU A 1 100 ? -7.609 3.242 8.525 1.00 96.81 100 LEU A N 1
ATOM 833 C CA . LEU A 1 100 ? -8.587 2.298 8.001 1.00 96.81 100 LEU A CA 1
ATOM 834 C C . LEU A 1 100 ? -8.406 0.964 8.743 1.00 96.81 100 LEU A C 1
ATOM 836 O O . LEU A 1 100 ? -7.408 0.269 8.523 1.00 96.81 100 LEU A O 1
ATOM 840 N N . PRO A 1 101 ? -9.344 0.589 9.628 1.00 97.38 101 PRO A N 1
ATOM 841 C CA . PRO A 1 101 ? -9.348 -0.729 10.248 1.00 97.38 101 PRO A CA 1
ATOM 842 C C . PRO A 1 101 ? -9.588 -1.825 9.205 1.00 97.38 101 PRO A C 1
ATOM 844 O O . PRO A 1 101 ? -10.401 -1.669 8.293 1.00 97.38 101 PRO A O 1
ATOM 847 N N . SER A 1 102 ? -8.880 -2.935 9.355 1.00 97.56 102 SER A N 1
ATOM 848 C CA . SER A 1 102 ? -8.886 -4.087 8.460 1.00 97.56 102 SER A CA 1
ATOM 849 C C . SER A 1 102 ? -8.540 -5.365 9.237 1.00 97.56 102 SER A C 1
ATOM 851 O O . SER A 1 102 ? -8.345 -5.356 10.458 1.00 97.56 102 SER A O 1
ATOM 853 N N . ASP A 1 103 ? -8.424 -6.468 8.514 1.00 95.75 103 ASP A N 1
ATOM 854 C CA . ASP A 1 103 ? -7.893 -7.731 8.991 1.00 95.75 103 ASP A CA 1
ATOM 855 C C . ASP A 1 103 ? -6.951 -8.356 7.952 1.00 95.75 103 ASP A C 1
ATOM 857 O O . ASP A 1 103 ? -6.908 -7.977 6.777 1.00 95.75 103 ASP A O 1
ATOM 861 N N . GLN A 1 104 ? -6.177 -9.340 8.395 1.00 92.31 104 GLN A N 1
ATOM 862 C CA . GLN A 1 104 ? -5.189 -10.022 7.573 1.00 92.31 104 GLN A CA 1
ATOM 863 C C . GLN A 1 104 ? -5.799 -10.619 6.293 1.00 92.31 104 GLN A C 1
ATOM 865 O O . GLN A 1 104 ? -5.165 -10.582 5.239 1.00 92.31 104 GLN A O 1
ATOM 870 N N . SER A 1 105 ? -7.027 -11.139 6.341 1.00 91.06 105 SER A N 1
ATOM 871 C CA . SER A 1 105 ? -7.652 -11.776 5.179 1.00 91.06 105 SER A CA 1
ATOM 872 C C . SER A 1 105 ? -7.954 -10.776 4.059 1.00 91.06 105 SER A C 1
ATOM 874 O O . SER A 1 105 ? -7.771 -11.097 2.883 1.00 91.06 105 SER A O 1
ATOM 876 N N . TYR A 1 106 ? -8.309 -9.536 4.407 1.00 92.75 106 TYR A N 1
ATOM 877 C CA . TYR A 1 106 ? -8.538 -8.460 3.441 1.00 92.75 106 TYR A CA 1
ATOM 878 C C . TYR A 1 106 ? -7.217 -8.013 2.809 1.00 92.75 106 TYR A C 1
ATOM 880 O O . TYR A 1 106 ? -7.121 -7.856 1.589 1.00 92.75 106 TYR A O 1
ATOM 888 N N . ILE A 1 107 ? -6.165 -7.888 3.622 1.00 95.00 107 ILE A N 1
ATOM 889 C CA . ILE A 1 107 ? -4.838 -7.474 3.155 1.00 95.00 107 ILE A CA 1
ATOM 890 C C . ILE A 1 107 ? -4.150 -8.545 2.291 1.00 95.00 107 ILE A C 1
ATOM 892 O O . ILE A 1 107 ? -3.304 -8.218 1.455 1.00 95.00 107 ILE A O 1
ATOM 896 N N . GLY A 1 108 ? -4.546 -9.816 2.413 1.00 90.56 108 GLY A N 1
ATOM 897 C CA . GLY A 1 108 ? -4.032 -10.908 1.581 1.00 90.56 108 GLY A CA 1
ATOM 898 C C . GLY A 1 108 ? -4.198 -10.673 0.071 1.00 90.56 108 GLY A C 1
ATOM 899 O O . GLY A 1 108 ? -3.379 -11.140 -0.719 1.00 90.56 108 GLY A O 1
ATOM 900 N N . GLN A 1 109 ? -5.196 -9.885 -0.351 1.00 90.94 109 GLN A N 1
ATOM 901 C CA . GLN A 1 109 ? -5.351 -9.491 -1.759 1.00 90.94 109 GLN A CA 1
ATOM 902 C C . GLN A 1 109 ? -4.214 -8.575 -2.224 1.00 90.94 109 GLN A C 1
ATOM 904 O O . GLN A 1 109 ? -3.648 -8.789 -3.295 1.00 90.94 109 GLN A O 1
ATOM 909 N N . ALA A 1 110 ? -3.840 -7.589 -1.401 1.00 94.62 110 ALA A N 1
ATOM 910 C CA . ALA A 1 110 ? -2.695 -6.720 -1.661 1.00 94.62 110 ALA A CA 1
ATOM 911 C C . ALA A 1 110 ? -1.404 -7.543 -1.752 1.00 94.62 110 ALA A C 1
ATOM 913 O O . ALA A 1 110 ? -0.584 -7.335 -2.644 1.00 94.62 110 ALA A O 1
ATOM 914 N N . LEU A 1 111 ? -1.249 -8.514 -0.848 1.00 92.19 111 LEU A N 1
ATOM 915 C CA . LEU A 1 111 ? -0.079 -9.383 -0.767 1.00 92.19 111 LEU A CA 1
ATOM 916 C C . LEU A 1 111 ? 0.139 -10.221 -2.034 1.00 92.19 111 LEU A C 1
ATOM 918 O O . LEU A 1 111 ? 1.276 -10.419 -2.458 1.00 92.19 111 LEU A O 1
ATOM 922 N N . ALA A 1 112 ? -0.942 -10.705 -2.646 1.00 91.50 112 ALA A N 1
ATOM 923 C CA . ALA A 1 112 ? -0.873 -11.493 -3.874 1.00 91.50 112 ALA A CA 1
ATOM 924 C C . ALA A 1 112 ? -0.434 -10.669 -5.099 1.00 91.50 112 ALA A C 1
ATOM 926 O O . ALA A 1 112 ? -0.018 -11.236 -6.109 1.00 91.50 112 ALA A O 1
ATOM 927 N N . LEU A 1 113 ? -0.549 -9.341 -5.020 1.00 93.94 113 LEU A N 1
ATOM 928 C CA . LEU A 1 113 ? -0.316 -8.420 -6.133 1.00 93.94 113 LEU A CA 1
ATOM 929 C C . LEU A 1 113 ? 0.982 -7.619 -5.955 1.00 93.94 113 LEU A C 1
ATOM 931 O O . LEU A 1 113 ? 1.643 -7.298 -6.939 1.00 93.94 113 LEU A O 1
ATOM 935 N N . ILE A 1 114 ? 1.393 -7.344 -4.714 1.00 92.88 114 ILE A N 1
ATOM 936 C CA . ILE A 1 114 ? 2.632 -6.621 -4.419 1.00 92.88 114 ILE A CA 1
ATOM 937 C C . ILE A 1 114 ? 3.867 -7.396 -4.914 1.00 92.88 114 ILE A C 1
ATOM 939 O O . ILE A 1 114 ? 3.957 -8.621 -4.793 1.00 92.88 114 ILE A O 1
ATOM 943 N N . GLY A 1 115 ? 4.850 -6.675 -5.454 1.00 88.06 115 GLY A N 1
ATOM 944 C CA . GLY A 1 115 ? 6.073 -7.252 -6.023 1.00 88.06 115 GLY A CA 1
ATOM 945 C C . GLY A 1 115 ? 5.900 -7.858 -7.423 1.00 88.06 115 GLY A C 1
ATOM 946 O O . GLY A 1 115 ? 6.791 -8.565 -7.886 1.00 88.06 115 GLY A O 1
ATOM 947 N N . VAL A 1 116 ? 4.765 -7.628 -8.094 1.00 86.06 116 VAL A N 1
ATOM 948 C CA . VAL A 1 116 ? 4.535 -8.066 -9.479 1.00 86.06 116 VAL A CA 1
ATOM 949 C C . VAL A 1 116 ? 4.691 -6.886 -10.443 1.00 86.06 116 VAL A C 1
ATOM 951 O O . VAL A 1 116 ? 4.139 -5.809 -10.227 1.00 86.06 116 VAL A O 1
ATOM 954 N N . TYR A 1 117 ? 5.423 -7.114 -11.534 1.00 79.50 117 TYR A N 1
ATOM 955 C CA . TYR A 1 117 ? 5.638 -6.169 -12.628 1.00 79.50 117 TYR A CA 1
ATOM 956 C C . TYR A 1 117 ? 4.860 -6.666 -13.853 1.00 79.50 117 TYR A C 1
ATOM 958 O O . TYR A 1 117 ? 5.298 -7.613 -14.505 1.00 79.50 117 TYR A O 1
ATOM 966 N N . THR A 1 118 ? 3.686 -6.096 -14.137 1.00 66.81 118 THR A N 1
ATOM 967 C CA . THR A 1 118 ? 2.864 -6.469 -15.312 1.00 66.81 118 THR A CA 1
ATOM 968 C C . THR A 1 118 ? 2.807 -5.373 -16.354 1.00 66.81 118 THR A C 1
ATOM 970 O O . THR A 1 118 ? 2.705 -4.201 -15.928 1.00 66.81 118 THR A O 1
#

Secondary structure (DSSP, 8-state):
--EEEEEE-SS-EEEEEEEEEETTTTEEEEEEEETTEEEEEEEEEHHHHHHHHHHHHHHHHH-SEEEEEEETTEEEEEEE-TTSEEEEEEEETTSPPEEEEEEHHHHHHHHHHTT---

Sequence (118 aa):
MKHIIPFTGYEETLAWHITEVNQASAVLKIEVWHQAKKIHQMTLSFEEYDRFAGEFRMVHERFPGSVSFKNSEFVFELIYDRLGHVQIEWCFAGESKHVLPSDQSYIGQALALIGVYT

Foldseek 3Di:
DWQWQWPDFPVWIWIWTFPDQDPVQQKTWIFIDTPPDGDDIDIDHLVLQVVQLVVVVVCLVPDQDKGWDDDDQKIWMWGAHPVQKIWTWIDGHPDDIDTGIHGSVSNVSSNVRRSDDD

pLDDT: mean 93.86, std 5.82, range [53.5, 97.94]

Radius of gyration: 13.53 Å; chains: 1; bounding box: 31×32×36 Å